Protein AF-A0A644XVD5-F1 (afdb_monomer_lite)

Foldseek 3Di:
DDPPDQDAAADADDDDDDDPPDPCVVVVVVVRCLVAAPPVNLLVVLVVLLPDDPPLDDDPDDDPDPPPDDHPYPDPVSLVSNVPRPPDDPVNVVVNVSVVNYDHPPVVVPQQPVCQLCDPVNVVLVVCCVVVVDPCVVSVVVSCVRRVVSSVVRVVVVVVVVD

Organism: NCBI:txid1076179

Radius of gyration: 20.72 Å; chains: 1; bounding box: 40×47×54 Å

pLDDT: mean 85.81, std 14.16, range [41.94, 97.94]

Structure (mmCIF, N/CA/C/O backbone):
data_AF-A0A644XVD5-F1
#
_entry.id   AF-A0A644XVD5-F1
#
loop_
_atom_site.group_PDB
_atom_site.id
_atom_site.type_symbol
_atom_site.label_atom_id
_atom_site.label_alt_id
_atom_site.label_comp_id
_atom_site.label_asym_id
_atom_site.label_entity_id
_atom_site.label_seq_id
_atom_site.pdbx_PDB_ins_code
_atom_site.Cartn_x
_atom_site.Cartn_y
_atom_site.Cartn_z
_atom_site.occupancy
_atom_site.B_iso_or_equiv
_atom_site.auth_seq_id
_atom_site.auth_comp_id
_atom_site.auth_asym_id
_atom_site.auth_atom_id
_atom_site.pdbx_PDB_model_num
ATOM 1 N N . MET A 1 1 ? 7.526 20.846 -11.752 1.00 55.34 1 MET A N 1
ATOM 2 C CA . MET A 1 1 ? 6.122 20.632 -11.358 1.00 55.34 1 MET A CA 1
ATOM 3 C C . MET A 1 1 ? 5.644 21.932 -10.766 1.00 55.34 1 MET A C 1
ATOM 5 O O . MET A 1 1 ? 6.367 22.488 -9.947 1.00 55.34 1 MET A O 1
ATOM 9 N N . ASP A 1 2 ? 4.532 22.462 -11.254 1.00 64.00 2 ASP A N 1
ATOM 10 C CA . ASP A 1 2 ? 3.880 23.590 -10.591 1.00 64.00 2 ASP A CA 1
ATOM 11 C C . ASP A 1 2 ? 3.031 23.082 -9.414 1.00 64.00 2 ASP A C 1
ATOM 13 O O . ASP A 1 2 ? 2.872 21.875 -9.219 1.00 64.00 2 ASP A O 1
ATOM 17 N N . GLU A 1 3 ? 2.496 24.008 -8.623 1.00 64.31 3 GLU A N 1
ATOM 18 C CA . GLU A 1 3 ? 1.626 23.726 -7.473 1.00 64.31 3 GLU A CA 1
ATOM 19 C C . GLU A 1 3 ? 0.326 22.980 -7.831 1.00 64.31 3 GLU A C 1
ATOM 21 O O . GLU A 1 3 ? -0.321 22.423 -6.947 1.00 64.31 3 GLU A O 1
ATOM 26 N N . ASN A 1 4 ? -0.040 22.934 -9.117 1.00 68.88 4 ASN A N 1
ATOM 27 C CA . ASN A 1 4 ? -1.279 22.331 -9.606 1.00 68.88 4 ASN A CA 1
ATOM 28 C C . ASN A 1 4 ? -1.081 20.919 -10.166 1.00 68.88 4 ASN A C 1
ATOM 30 O O . ASN A 1 4 ? -2.060 20.226 -10.444 1.00 68.88 4 ASN A O 1
ATOM 34 N N . THR A 1 5 ? 0.165 20.475 -10.339 1.00 73.81 5 THR A N 1
ATOM 35 C CA . THR A 1 5 ? 0.469 19.129 -10.822 1.00 73.81 5 THR A CA 1
ATOM 36 C C . THR A 1 5 ? 0.187 18.116 -9.703 1.00 73.81 5 THR A C 1
ATOM 38 O O . THR A 1 5 ? 0.869 18.160 -8.675 1.00 73.81 5 THR A O 1
ATOM 41 N N . PRO A 1 6 ? -0.770 17.176 -9.864 1.00 69.25 6 PRO A N 1
ATOM 42 C CA . PRO A 1 6 ? -1.047 16.179 -8.837 1.00 69.25 6 PRO A CA 1
ATOM 43 C C . PRO A 1 6 ? 0.195 15.342 -8.536 1.00 69.25 6 PRO A C 1
ATOM 45 O O . PRO A 1 6 ? 0.863 14.838 -9.442 1.00 69.25 6 PRO A O 1
ATOM 48 N N . VAL A 1 7 ? 0.496 15.176 -7.250 1.00 70.88 7 VAL A N 1
ATOM 49 C CA . VAL A 1 7 ? 1.565 14.283 -6.805 1.00 70.88 7 VAL A CA 1
ATOM 50 C C . VAL A 1 7 ? 1.013 12.863 -6.741 1.00 70.88 7 VAL A C 1
ATOM 52 O O . VAL A 1 7 ? 0.113 12.578 -5.953 1.00 70.88 7 VAL A O 1
ATOM 55 N N . TYR A 1 8 ? 1.586 11.974 -7.549 1.00 77.56 8 TYR A N 1
ATOM 56 C CA . TYR A 1 8 ? 1.303 10.541 -7.523 1.00 77.56 8 TYR A CA 1
ATOM 57 C C . TYR A 1 8 ? 2.334 9.862 -6.629 1.00 77.56 8 TYR A C 1
ATOM 59 O O . TYR A 1 8 ? 3.483 9.664 -7.027 1.00 77.56 8 TYR A O 1
ATOM 67 N N . THR A 1 9 ? 1.950 9.530 -5.400 1.00 81.12 9 THR A N 1
ATOM 68 C CA . THR A 1 9 ? 2.850 8.842 -4.472 1.00 81.12 9 THR A CA 1
ATOM 69 C C . THR A 1 9 ? 2.573 7.339 -4.510 1.00 81.12 9 THR A C 1
ATOM 71 O O . THR A 1 9 ? 1.424 6.930 -4.351 1.00 81.12 9 THR A O 1
ATOM 74 N N . PRO A 1 10 ? 3.585 6.475 -4.694 1.00 85.62 10 PRO A N 1
ATOM 75 C CA . PRO A 1 10 ? 3.418 5.054 -4.431 1.00 85.62 10 PRO A CA 1
ATOM 76 C C . PRO A 1 10 ? 3.111 4.846 -2.945 1.00 85.62 10 PRO A C 1
ATOM 78 O O . PRO A 1 10 ? 3.888 5.262 -2.086 1.00 85.62 10 PRO A O 1
ATOM 81 N N . ILE A 1 11 ? 1.983 4.211 -2.634 1.00 86.25 11 ILE A N 1
ATOM 82 C CA . ILE A 1 11 ? 1.587 3.905 -1.258 1.00 86.25 11 ILE A CA 1
ATOM 83 C C . ILE A 1 11 ? 1.721 2.416 -0.971 1.00 86.25 11 ILE A C 1
ATOM 85 O O . ILE A 1 11 ? 1.397 1.565 -1.804 1.00 86.25 11 ILE A O 1
ATOM 89 N N . HIS A 1 12 ? 2.183 2.120 0.239 1.00 86.88 12 HIS A N 1
ATOM 90 C CA . HIS A 1 12 ? 2.104 0.795 0.829 1.00 86.88 12 HIS A CA 1
ATOM 91 C C . HIS A 1 12 ? 0.863 0.757 1.711 1.00 86.88 12 HIS A C 1
ATOM 93 O O . HIS A 1 12 ? 0.658 1.654 2.527 1.00 86.88 12 HIS A O 1
ATOM 99 N N . VAL A 1 13 ? 0.034 -0.269 1.538 1.00 84.12 13 VAL A N 1
ATOM 100 C CA . VAL A 1 13 ? -1.185 -0.440 2.330 1.00 84.12 13 VAL A CA 1
ATOM 101 C C . VAL A 1 13 ? -1.055 -1.718 3.131 1.00 84.12 13 VAL A C 1
ATOM 103 O O . VAL A 1 13 ? -0.834 -2.802 2.583 1.00 84.12 13 VAL A O 1
ATOM 106 N N . ASP A 1 14 ? -1.173 -1.588 4.443 1.00 83.25 14 ASP A N 1
ATOM 107 C CA . ASP A 1 14 ? -1.251 -2.744 5.316 1.00 83.25 14 ASP A CA 1
ATOM 108 C C . ASP A 1 14 ? -2.639 -3.356 5.208 1.00 83.25 14 ASP A C 1
ATOM 110 O O . ASP A 1 14 ? -3.666 -2.681 5.297 1.00 83.25 14 ASP A O 1
ATOM 114 N N . CYS A 1 15 ? -2.655 -4.657 4.951 1.00 83.31 15 CYS A N 1
ATOM 115 C CA . CYS A 1 15 ? -3.876 -5.410 4.768 1.00 83.31 15 CYS A CA 1
ATOM 116 C C . CYS A 1 15 ? -4.096 -6.295 5.986 1.00 83.31 15 CYS A C 1
ATOM 118 O O . CYS A 1 15 ? -3.163 -6.902 6.513 1.00 83.31 15 CYS A O 1
ATOM 120 N N . ALA A 1 16 ? -5.348 -6.378 6.409 1.00 87.25 16 ALA A N 1
ATOM 121 C CA . ALA A 1 16 ? -5.773 -7.286 7.449 1.00 87.25 16 ALA A CA 1
ATOM 122 C C . ALA A 1 16 ? -6.737 -8.295 6.816 1.00 87.25 16 ALA A C 1
ATOM 124 O O . ALA A 1 16 ? -7.649 -7.912 6.080 1.00 87.25 16 ALA A O 1
ATOM 125 N N . TYR A 1 17 ? -6.500 -9.579 7.069 1.00 89.31 17 TYR A N 1
ATOM 126 C CA . TYR A 1 17 ? -7.212 -10.678 6.424 1.00 89.31 17 TYR A CA 1
ATOM 127 C C . TYR A 1 17 ? -7.879 -11.565 7.465 1.00 89.31 17 TYR A C 1
ATOM 129 O O . TYR A 1 17 ? -7.360 -11.753 8.564 1.00 89.31 17 TYR A O 1
ATOM 137 N N . LEU A 1 18 ? -9.006 -12.151 7.074 1.00 93.00 18 LEU A N 1
ATOM 138 C CA . LEU A 1 18 ? -9.646 -13.236 7.798 1.00 93.00 18 LEU A CA 1
ATOM 139 C C . LEU A 1 18 ? -9.331 -14.551 7.081 1.00 93.00 18 LEU A C 1
ATOM 141 O O . LEU A 1 18 ? -9.493 -14.642 5.864 1.00 93.00 18 LEU A O 1
ATOM 145 N N . THR A 1 19 ? -8.869 -15.564 7.812 1.00 92.00 19 THR A N 1
ATOM 146 C CA . THR A 1 19 ? -8.637 -16.889 7.225 1.00 92.00 19 THR A CA 1
ATOM 147 C C . THR A 1 19 ? -9.962 -17.615 7.009 1.00 92.00 19 THR A C 1
ATOM 149 O O . THR A 1 19 ? -10.904 -17.467 7.788 1.00 92.00 19 THR A O 1
ATOM 152 N N . SER A 1 20 ? -10.029 -18.458 5.976 1.00 90.31 20 SER A N 1
ATOM 153 C CA . SER A 1 20 ? -11.216 -19.274 5.676 1.00 90.31 20 SER A CA 1
ATOM 154 C C . SER A 1 20 ? -11.547 -20.299 6.767 1.00 90.31 20 SER A C 1
ATOM 156 O O . SER A 1 20 ? -12.653 -20.823 6.804 1.00 90.31 20 SER A O 1
ATOM 158 N N . THR A 1 21 ? -10.602 -20.576 7.666 1.00 95.06 21 THR A N 1
ATOM 159 C CA . THR A 1 21 ? -10.747 -21.507 8.790 1.00 95.06 21 THR A CA 1
ATOM 160 C C . THR A 1 21 ? -11.129 -20.812 10.099 1.00 95.06 21 THR A C 1
ATOM 162 O O . THR A 1 21 ? -11.007 -21.419 11.164 1.00 95.06 21 THR A O 1
ATOM 165 N N . CYS A 1 22 ? -11.509 -19.531 10.066 1.00 96.12 22 CYS A N 1
ATOM 166 C CA . CYS A 1 22 ? -11.931 -18.817 11.266 1.00 96.12 22 CYS A CA 1
ATOM 167 C C . CYS A 1 22 ? -13.186 -19.468 11.867 1.00 96.12 22 CYS A C 1
ATOM 169 O O . CYS A 1 22 ? -14.173 -19.673 11.166 1.00 96.12 22 CYS A O 1
ATOM 171 N N . ALA A 1 23 ? -13.144 -19.769 13.168 1.00 96.62 23 ALA A N 1
ATOM 172 C CA . ALA A 1 23 ? -14.266 -20.389 13.871 1.00 96.62 23 ALA A CA 1
ATOM 173 C C . ALA A 1 23 ? -15.479 -19.450 14.007 1.00 96.62 23 ALA A C 1
ATOM 175 O O . ALA A 1 23 ? -16.613 -19.918 13.981 1.00 96.62 23 ALA A O 1
ATOM 176 N N . GLU A 1 24 ? -15.239 -18.140 14.128 1.00 97.44 24 GLU A N 1
ATOM 177 C CA . GLU A 1 24 ? -16.272 -17.113 14.326 1.00 97.44 24 GLU A CA 1
ATOM 178 C C . GLU A 1 24 ? -16.092 -15.958 13.322 1.00 97.44 24 GLU A C 1
ATOM 180 O O . GLU A 1 24 ? -15.651 -14.861 13.692 1.00 97.44 24 GLU A O 1
ATOM 185 N N . PRO A 1 25 ? -16.376 -16.190 12.028 1.00 96.25 25 PRO A N 1
ATOM 186 C CA . PRO A 1 25 ? -16.020 -15.248 10.976 1.00 96.25 25 PRO A CA 1
ATOM 187 C C . PRO A 1 25 ? -16.761 -13.911 11.087 1.00 96.25 25 PRO A C 1
ATOM 189 O O . PRO A 1 25 ? -16.163 -12.870 10.820 1.00 96.25 25 PRO A O 1
ATOM 192 N N . GLU A 1 26 ? -18.015 -13.891 11.542 1.00 96.75 26 GLU A N 1
ATOM 193 C CA . GLU A 1 26 ? -18.783 -12.652 11.711 1.00 96.75 26 GLU A CA 1
ATOM 194 C C . GLU A 1 26 ? -18.214 -11.772 12.830 1.00 96.75 26 GLU A C 1
ATOM 196 O O . GLU A 1 26 ? -18.081 -10.557 12.660 1.00 96.75 26 GLU A O 1
ATOM 201 N N . VAL A 1 27 ? -17.846 -12.375 13.965 1.00 96.81 27 VAL A N 1
ATOM 202 C CA . VAL A 1 27 ? -17.256 -11.662 15.110 1.00 96.81 27 VAL A CA 1
ATOM 203 C C . VAL A 1 27 ? -15.874 -11.138 14.736 1.00 96.81 27 VAL A C 1
ATOM 205 O O . VAL A 1 27 ? -15.574 -9.956 14.927 1.00 96.81 27 VAL A O 1
ATOM 208 N N . ALA A 1 28 ? -15.051 -11.991 14.126 1.00 96.56 28 ALA A N 1
ATOM 209 C CA . ALA A 1 28 ? -13.734 -11.607 13.646 1.00 96.56 28 ALA A CA 1
ATOM 210 C C . ALA A 1 28 ? -13.815 -10.503 12.580 1.00 96.56 28 ALA A C 1
ATOM 212 O O . ALA A 1 28 ? -12.992 -9.588 12.581 1.00 96.56 28 ALA A O 1
ATOM 213 N N . PHE A 1 29 ? -14.834 -10.523 11.717 1.00 96.00 29 PHE A N 1
ATOM 214 C CA . PHE A 1 29 ? -15.075 -9.457 10.751 1.00 96.00 29 PHE A CA 1
ATOM 215 C C . PHE A 1 29 ? -15.420 -8.120 11.419 1.00 96.00 29 PHE A C 1
ATOM 217 O O . PHE A 1 29 ? -14.913 -7.088 10.979 1.00 96.00 29 PHE A O 1
ATOM 224 N N . GLN A 1 30 ? -16.223 -8.100 12.491 1.00 96.19 30 GLN A N 1
ATOM 225 C CA . GLN A 1 30 ? -16.487 -6.851 13.222 1.00 96.19 30 GLN A CA 1
ATOM 226 C C . GLN A 1 30 ? -15.207 -6.268 13.828 1.00 96.19 30 GLN A C 1
ATOM 228 O O . GLN A 1 30 ? -14.966 -5.065 13.705 1.00 96.19 30 GLN A O 1
ATOM 233 N N . LEU A 1 31 ? -14.346 -7.114 14.403 1.00 94.19 31 LEU A N 1
ATOM 234 C CA . LEU A 1 31 ? -13.035 -6.682 14.891 1.00 94.19 31 LEU A CA 1
ATOM 235 C C . LEU A 1 31 ? -12.158 -6.153 13.747 1.00 94.19 31 LEU A C 1
ATOM 237 O O . LEU A 1 31 ? -11.566 -5.082 13.866 1.00 94.19 31 LEU A O 1
ATOM 241 N N . LEU A 1 32 ? -12.105 -6.864 12.618 1.00 93.69 32 LEU A N 1
ATOM 242 C CA . LEU A 1 32 ? -11.335 -6.461 11.443 1.00 93.69 32 LEU A CA 1
ATOM 243 C C . LEU A 1 32 ? -11.795 -5.104 10.905 1.00 93.69 32 LEU A C 1
ATOM 245 O O . LEU A 1 32 ? -10.972 -4.235 10.619 1.00 93.69 32 LEU A O 1
ATOM 249 N N . LYS A 1 33 ? -13.112 -4.898 10.809 1.00 93.06 33 LYS A N 1
ATOM 250 C CA . LYS A 1 33 ? -13.726 -3.625 10.426 1.00 93.06 33 LYS A CA 1
ATOM 251 C C . LYS A 1 33 ? -13.315 -2.518 11.392 1.00 93.06 33 LYS A C 1
ATOM 253 O O . LYS A 1 33 ? -12.866 -1.470 10.935 1.00 93.06 33 LYS A O 1
ATOM 258 N N . TRP A 1 34 ? -13.423 -2.746 12.701 1.00 93.19 34 TRP A N 1
ATOM 259 C CA . TRP A 1 34 ? -13.003 -1.781 13.722 1.00 93.19 34 TRP A CA 1
ATOM 260 C C . TRP A 1 34 ? -11.507 -1.430 13.591 1.00 93.19 34 TRP A C 1
ATOM 262 O O . TRP A 1 34 ? -11.135 -0.260 13.627 1.00 93.19 34 TRP A O 1
ATOM 272 N N . LEU A 1 35 ? -10.650 -2.419 13.321 1.00 88.94 35 LEU A N 1
ATOM 273 C CA . LEU A 1 35 ? -9.206 -2.241 13.129 1.00 88.94 35 LEU A CA 1
ATOM 274 C C . LEU A 1 35 ? -8.804 -1.599 11.791 1.00 88.94 35 LEU A C 1
ATOM 276 O O . LEU A 1 35 ? -7.630 -1.274 11.620 1.00 88.94 35 LEU A O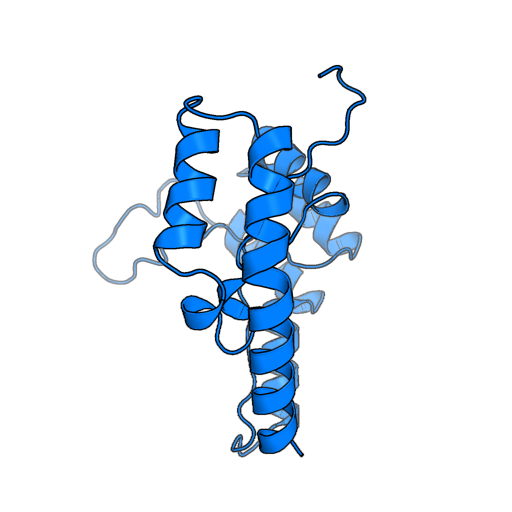 1
ATOM 280 N N . THR A 1 36 ? -9.708 -1.437 10.827 1.00 89.38 36 THR A N 1
ATOM 281 C CA . THR A 1 36 ? -9.339 -0.991 9.472 1.00 89.38 36 THR A CA 1
ATOM 282 C C . THR A 1 36 ? -10.089 0.267 9.056 1.00 89.38 36 THR A C 1
ATOM 284 O O . THR A 1 36 ? -9.570 1.369 9.217 1.00 89.38 36 THR A O 1
ATOM 287 N N . TYR A 1 37 ? -11.302 0.131 8.527 1.00 89.50 37 TYR A N 1
ATOM 288 C CA . TYR A 1 37 ? -12.052 1.227 7.902 1.00 89.50 37 TYR A CA 1
ATOM 289 C C . TYR A 1 37 ? -13.274 1.683 8.714 1.00 89.50 37 TYR A C 1
ATOM 291 O O . TYR A 1 37 ? -13.934 2.657 8.349 1.00 89.50 37 TYR A O 1
ATOM 299 N N . GLY A 1 38 ? -13.608 0.985 9.803 1.00 94.06 38 GLY A N 1
ATOM 300 C CA . GLY A 1 38 ? -14.731 1.319 10.673 1.00 94.06 38 GLY A CA 1
ATOM 301 C C . GLY A 1 38 ? -14.531 2.667 11.361 1.00 94.06 38 GLY A C 1
ATOM 302 O O . GLY A 1 38 ? -13.464 2.925 11.917 1.00 94.06 38 GLY A O 1
ATOM 303 N N . VAL A 1 39 ? -15.564 3.514 11.335 1.00 95.81 39 VAL A N 1
ATOM 304 C CA . VAL A 1 39 ? -15.522 4.881 11.885 1.00 95.81 39 VAL A CA 1
ATOM 305 C C . VAL A 1 39 ? -15.125 4.870 13.358 1.00 95.81 39 VAL A C 1
ATOM 307 O O . VAL A 1 39 ? -14.116 5.466 13.716 1.00 95.81 39 VAL A O 1
ATOM 310 N N . GLU A 1 40 ? -15.851 4.118 14.188 1.00 95.62 40 GLU A N 1
ATOM 311 C CA . GLU A 1 40 ? -15.611 4.038 15.633 1.00 95.62 40 GLU A CA 1
ATOM 312 C C . GLU A 1 40 ? -14.155 3.683 15.970 1.00 95.62 40 GLU A C 1
ATOM 314 O O . GLU A 1 40 ? -13.504 4.383 16.744 1.00 95.62 40 GLU A O 1
ATOM 319 N N . GLY A 1 41 ? -13.620 2.624 15.357 1.00 92.94 41 GLY A N 1
ATOM 320 C CA . GLY A 1 41 ? -12.260 2.181 15.643 1.00 92.94 41 GLY A CA 1
ATOM 321 C C . GLY A 1 41 ? -11.192 3.139 15.131 1.00 92.94 41 GLY A C 1
ATOM 322 O O . GLY A 1 41 ? -10.177 3.332 15.798 1.00 92.94 41 GLY A O 1
ATOM 323 N N . ASN A 1 42 ? -11.427 3.818 14.005 1.00 93.25 42 ASN A N 1
ATOM 324 C CA . ASN A 1 42 ? -10.542 4.893 13.560 1.00 93.25 42 ASN A CA 1
ATOM 325 C C . ASN A 1 42 ? -10.533 6.058 14.560 1.00 93.25 42 ASN A C 1
ATOM 327 O O . ASN A 1 42 ? -9.454 6.498 14.951 1.00 93.25 42 ASN A O 1
ATOM 331 N N . LEU A 1 43 ? -11.701 6.521 15.020 1.00 94.06 43 LEU A N 1
ATOM 332 C CA . LEU A 1 43 ? -11.796 7.621 15.987 1.00 94.06 43 LEU A CA 1
ATOM 333 C C . LEU A 1 43 ? -11.087 7.276 17.304 1.00 94.06 43 LEU A C 1
ATOM 335 O O . LEU A 1 43 ? -10.243 8.046 17.756 1.00 94.06 43 LEU A O 1
ATOM 339 N N . GLN A 1 44 ? -11.342 6.089 17.863 1.00 91.81 44 GLN A N 1
ATOM 340 C CA . GLN A 1 44 ? -10.701 5.645 19.107 1.00 91.81 44 GLN A CA 1
ATOM 341 C C . GLN A 1 44 ? -9.180 5.498 18.956 1.00 91.81 44 GLN A C 1
ATOM 343 O O . GLN A 1 44 ? -8.417 5.868 19.848 1.00 91.81 44 GLN A O 1
ATOM 348 N N . ARG A 1 45 ? -8.695 5.002 17.812 1.00 88.50 45 ARG A N 1
ATOM 349 C CA . ARG A 1 45 ? -7.250 4.910 17.548 1.00 88.50 45 ARG A CA 1
ATOM 350 C C . ARG A 1 45 ? -6.599 6.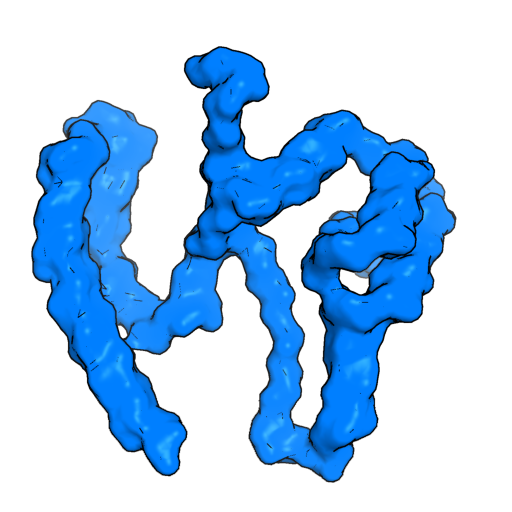276 17.366 1.00 88.50 45 ARG A C 1
ATOM 352 O O . ARG A 1 45 ? -5.452 6.443 17.778 1.00 88.50 45 ARG A O 1
ATOM 359 N N . LEU A 1 46 ? -7.313 7.245 16.795 1.00 88.50 46 LEU A N 1
ATOM 360 C CA . LEU A 1 46 ? -6.861 8.634 16.724 1.00 88.50 46 LEU A CA 1
ATOM 361 C C . LEU A 1 46 ? -6.800 9.280 18.110 1.00 88.50 46 LEU A C 1
ATOM 363 O O . LEU A 1 46 ? -5.836 9.992 18.375 1.00 88.50 46 LEU A O 1
ATOM 367 N N . ASP A 1 47 ? -7.749 8.989 19.005 1.00 87.88 47 ASP A N 1
ATOM 368 C CA . ASP A 1 47 ? -7.680 9.419 20.410 1.00 87.88 47 ASP A CA 1
ATOM 369 C C . ASP A 1 47 ? -6.457 8.835 21.116 1.00 87.88 47 ASP A C 1
ATOM 371 O O . ASP A 1 47 ? -5.682 9.566 21.733 1.00 87.88 47 ASP A O 1
ATOM 375 N N . ILE A 1 48 ? -6.224 7.528 20.956 1.00 82.94 48 ILE A N 1
ATOM 376 C CA . ILE A 1 48 ? -5.025 6.860 21.479 1.00 82.94 48 ILE A CA 1
ATOM 377 C C . ILE A 1 48 ? -3.757 7.502 20.913 1.00 82.94 48 ILE A C 1
ATOM 379 O O . ILE A 1 48 ? -2.768 7.609 21.629 1.00 82.94 48 ILE A O 1
ATOM 383 N N . PHE A 1 49 ? -3.751 7.902 19.640 1.00 80.25 49 PHE A N 1
ATOM 384 C CA . PHE A 1 49 ? -2.604 8.551 19.011 1.00 80.25 49 PHE A CA 1
ATOM 385 C C . PHE A 1 49 ? -2.395 9.986 19.526 1.00 80.25 49 PHE A C 1
ATOM 387 O O . PHE A 1 49 ? -1.270 10.342 19.863 1.00 80.25 49 PHE A O 1
ATOM 394 N N . ALA A 1 50 ? -3.458 10.787 19.650 1.00 8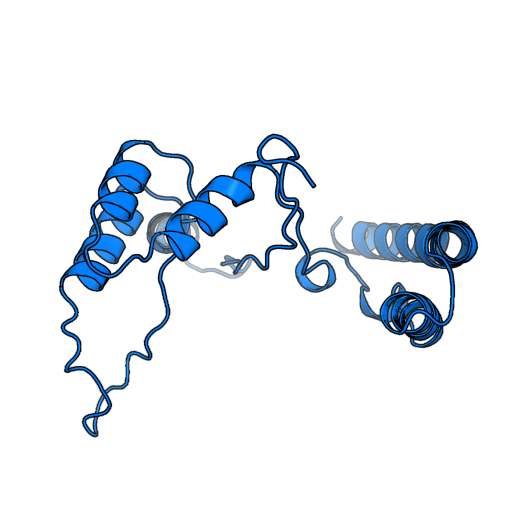1.75 50 ALA A N 1
ATOM 395 C CA . ALA A 1 50 ? -3.416 12.159 20.163 1.00 81.75 50 ALA A CA 1
ATOM 396 C C . ALA A 1 50 ? -2.983 12.231 21.636 1.00 81.75 50 ALA A C 1
ATOM 398 O O . ALA A 1 50 ? -2.210 13.110 22.012 1.00 81.75 50 ALA A O 1
ATOM 399 N N . ALA A 1 51 ? -3.440 11.283 22.459 1.00 79.00 51 ALA A N 1
ATOM 400 C CA . ALA A 1 51 ? -3.131 11.220 23.886 1.00 79.00 51 ALA A CA 1
ATOM 401 C C . ALA A 1 51 ? -1.668 10.839 24.196 1.00 79.00 51 ALA A C 1
ATOM 403 O O . ALA A 1 51 ? -1.252 10.896 25.356 1.00 79.00 51 ALA A O 1
ATOM 404 N N . ARG A 1 52 ? -0.868 10.440 23.196 1.00 69.69 52 ARG A N 1
ATOM 405 C CA . ARG A 1 52 ? 0.555 10.121 23.395 1.00 69.69 52 ARG A CA 1
ATOM 406 C C . ARG A 1 52 ? 1.359 11.409 23.556 1.00 69.69 52 ARG A C 1
ATOM 408 O O . ARG A 1 52 ? 1.366 12.252 22.669 1.00 69.69 52 ARG A O 1
ATOM 415 N N . GLY A 1 53 ? 2.063 11.552 24.676 1.00 58.00 53 GLY A N 1
ATOM 416 C CA . GLY A 1 53 ? 3.056 12.613 24.862 1.00 58.00 53 GLY A CA 1
ATOM 417 C C . GLY A 1 53 ? 4.407 12.255 24.233 1.00 58.00 53 GLY A C 1
ATOM 418 O O . GLY A 1 53 ? 4.737 11.077 24.080 1.00 58.00 53 GLY A O 1
ATOM 419 N N . ASP A 1 54 ? 5.231 13.267 23.947 1.00 55.59 54 ASP A N 1
ATOM 420 C CA . ASP A 1 54 ? 6.594 13.106 23.405 1.00 55.59 54 ASP A CA 1
ATOM 421 C C . ASP A 1 54 ? 7.501 12.205 24.264 1.00 55.59 54 ASP A C 1
ATOM 423 O O . ASP A 1 54 ? 8.461 11.615 23.765 1.00 55.59 54 ASP A O 1
ATOM 427 N N . ALA A 1 55 ? 7.168 12.064 25.551 1.00 50.59 55 ALA A N 1
ATOM 428 C CA . ALA A 1 55 ? 7.940 11.356 26.566 1.00 50.59 55 ALA A CA 1
ATOM 429 C C . ALA A 1 55 ? 7.777 9.821 26.575 1.00 50.59 55 ALA A C 1
ATOM 431 O O . ALA A 1 55 ? 8.460 9.157 27.348 1.00 50.59 55 ALA A O 1
ATOM 432 N N . GLN A 1 56 ? 6.940 9.213 25.721 1.00 48.91 56 GLN A N 1
ATOM 433 C CA . GLN A 1 56 ? 6.874 7.742 25.580 1.00 48.91 56 GLN A CA 1
ATOM 434 C C . GLN A 1 56 ? 8.009 7.179 24.699 1.00 48.91 56 GLN A C 1
ATOM 436 O O . GLN A 1 56 ? 7.818 6.277 23.881 1.00 48.91 56 GLN A O 1
ATOM 441 N N . ALA A 1 57 ? 9.220 7.708 24.875 1.00 45.50 57 ALA A N 1
ATOM 442 C CA . ALA A 1 57 ? 10.442 7.067 24.421 1.00 45.50 57 ALA A CA 1
ATOM 443 C C . ALA A 1 57 ? 10.886 6.050 25.487 1.00 45.50 57 ALA A C 1
ATOM 445 O O . ALA A 1 57 ? 11.268 6.429 26.585 1.00 45.50 57 ALA A O 1
ATOM 446 N N . ALA A 1 58 ? 10.808 4.764 25.134 1.00 41.94 58 ALA A N 1
ATOM 447 C CA . ALA A 1 58 ? 11.521 3.636 25.744 1.00 41.94 58 ALA A CA 1
ATOM 448 C C . ALA A 1 58 ? 11.677 3.649 27.286 1.00 41.94 58 ALA A C 1
ATOM 450 O O . ALA A 1 58 ? 12.767 3.877 27.799 1.00 41.94 58 ALA A O 1
ATOM 451 N N . GLY A 1 59 ? 10.604 3.301 28.002 1.00 44.75 59 GLY A N 1
ATOM 452 C CA . GLY A 1 59 ? 10.700 2.596 29.288 1.00 44.75 59 GLY A CA 1
ATOM 453 C C . GLY A 1 59 ? 10.641 1.076 29.074 1.00 44.75 59 GLY A C 1
ATOM 454 O O . GLY A 1 59 ? 10.150 0.627 28.033 1.00 44.75 59 GLY A O 1
ATOM 455 N N . ASP A 1 60 ? 11.161 0.306 30.032 1.00 51.78 60 ASP A N 1
ATOM 456 C CA . ASP A 1 60 ? 11.637 -1.072 29.823 1.00 51.78 60 ASP A CA 1
ATOM 457 C C . ASP A 1 60 ? 10.578 -2.118 29.427 1.00 51.78 60 ASP A C 1
ATOM 459 O O . ASP A 1 60 ? 10.928 -3.058 28.716 1.00 51.78 60 ASP A O 1
ATOM 463 N N . ASP A 1 61 ? 9.288 -1.935 29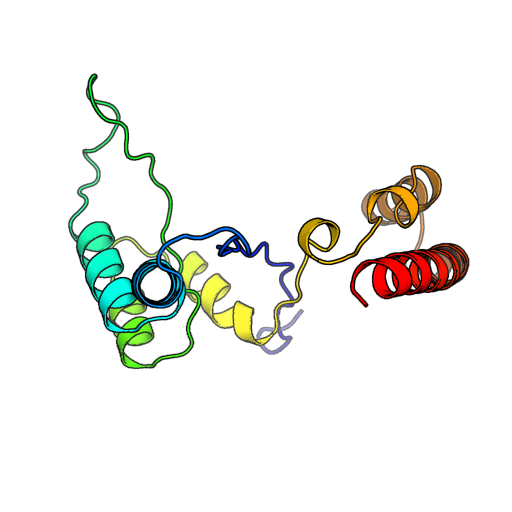.738 1.00 53.12 61 ASP A N 1
ATOM 464 C CA . ASP A 1 61 ? 8.368 -3.088 29.702 1.00 53.12 61 ASP A CA 1
ATOM 465 C C . ASP A 1 61 ? 7.231 -3.056 28.673 1.00 53.12 61 ASP A C 1
ATOM 467 O O . ASP A 1 61 ? 6.545 -4.064 28.507 1.00 53.12 61 ASP A O 1
ATOM 471 N N . THR A 1 62 ? 7.015 -1.987 27.897 1.00 46.06 62 THR A N 1
ATOM 472 C CA . THR A 1 62 ? 6.152 -2.090 26.698 1.00 46.06 62 THR A CA 1
ATOM 473 C C . THR A 1 62 ? 6.412 -0.964 25.703 1.00 46.06 62 THR A C 1
ATOM 475 O O . THR A 1 62 ? 5.939 0.163 25.845 1.00 46.06 62 THR A O 1
ATOM 478 N N . LYS A 1 63 ? 7.144 -1.277 24.632 1.00 46.50 63 LYS A N 1
ATOM 479 C CA . LYS A 1 63 ? 7.365 -0.360 23.512 1.00 46.50 63 LYS A CA 1
ATOM 480 C C . LYS A 1 63 ? 6.217 -0.500 22.518 1.00 46.50 63 LYS A C 1
ATOM 482 O O . LYS A 1 63 ? 6.333 -1.228 21.535 1.00 46.50 63 LYS A O 1
ATOM 487 N N . LEU A 1 64 ? 5.126 0.236 22.719 1.00 47.06 64 LEU A N 1
ATOM 488 C CA . LEU A 1 64 ? 4.318 0.630 21.567 1.00 47.06 64 LEU A CA 1
ATOM 489 C C . LEU A 1 64 ? 5.182 1.617 20.781 1.00 47.06 64 LEU A C 1
ATOM 491 O O . LEU A 1 64 ? 5.181 2.813 21.062 1.00 47.06 64 LEU A O 1
ATOM 495 N N . LEU A 1 65 ? 5.987 1.091 19.850 1.00 48.34 65 LEU A N 1
ATOM 496 C CA . LEU A 1 65 ? 6.739 1.887 18.881 1.00 48.34 65 LEU A CA 1
ATOM 497 C C . LEU A 1 65 ? 5.820 2.999 18.359 1.00 48.34 65 LEU A C 1
ATOM 499 O O . LEU A 1 65 ? 4.611 2.774 18.238 1.00 48.34 65 LEU A O 1
ATOM 503 N N . LYS A 1 66 ? 6.374 4.178 18.041 1.00 50.31 66 LYS A N 1
ATOM 504 C CA . LYS A 1 66 ? 5.698 5.219 17.246 1.00 50.31 66 LYS A CA 1
ATOM 505 C C . LYS A 1 66 ? 5.284 4.627 15.889 1.00 50.31 66 LYS A C 1
ATOM 507 O O . LYS A 1 66 ? 5.911 4.860 14.866 1.00 50.31 66 LYS A O 1
ATOM 512 N N . THR A 1 67 ? 4.254 3.797 15.890 1.00 55.25 67 THR A N 1
ATOM 513 C CA . THR A 1 67 ? 3.573 3.294 14.713 1.00 55.25 67 THR A CA 1
ATOM 514 C C . THR A 1 67 ? 2.529 4.349 14.438 1.00 55.25 67 THR A C 1
ATOM 516 O O . THR A 1 67 ? 1.464 4.386 15.050 1.00 55.25 67 THR A O 1
ATOM 519 N N . TRP A 1 68 ? 2.941 5.312 13.618 1.00 67.12 68 TRP A N 1
ATOM 520 C CA . TRP A 1 68 ? 2.080 6.329 13.043 1.00 67.12 68 TRP A CA 1
ATOM 521 C C . TRP A 1 68 ? 0.787 5.676 12.559 1.00 67.12 68 TRP A C 1
ATOM 523 O O . TRP A 1 68 ? 0.831 4.676 11.842 1.00 67.12 68 TRP A O 1
ATOM 533 N N . PHE A 1 69 ? -0.357 6.212 12.979 1.00 78.88 69 PHE A N 1
ATOM 534 C CA . PHE A 1 69 ? -1.647 5.722 12.521 1.00 78.88 69 PHE A CA 1
ATOM 535 C C . PHE A 1 69 ? -2.176 6.640 11.424 1.00 78.88 69 PHE A C 1
ATOM 537 O O . PHE A 1 69 ? -2.521 7.788 11.689 1.00 78.88 69 PHE A O 1
ATOM 544 N N . ILE A 1 70 ? -2.228 6.122 10.197 1.00 84.81 70 ILE A N 1
ATOM 545 C CA . ILE A 1 70 ? -2.840 6.797 9.054 1.00 84.81 70 ILE A CA 1
ATOM 546 C C . ILE A 1 70 ? -4.171 6.090 8.755 1.00 84.81 70 ILE A C 1
ATOM 548 O O . ILE A 1 70 ? -4.157 4.900 8.420 1.00 84.81 70 ILE A O 1
ATOM 552 N N . PRO A 1 71 ? -5.321 6.773 8.889 1.00 87.50 71 PRO A N 1
ATOM 553 C CA . PRO A 1 71 ? -6.620 6.149 8.682 1.00 87.50 71 PRO A CA 1
ATOM 554 C C . PRO A 1 71 ? -6.825 5.775 7.209 1.00 87.50 71 PRO A C 1
ATOM 556 O O . PRO A 1 71 ? -6.704 6.606 6.310 1.00 87.50 71 PRO A O 1
ATOM 559 N N . CYS A 1 72 ? -7.194 4.521 6.953 1.00 82.25 72 CYS A N 1
ATOM 560 C CA . CYS A 1 72 ? -7.487 4.010 5.609 1.00 82.25 72 CYS A CA 1
ATOM 561 C C . CYS A 1 72 ? -8.981 4.168 5.267 1.00 82.25 72 CYS A C 1
ATOM 563 O O . CYS A 1 72 ? -9.664 3.199 4.942 1.00 82.25 72 CYS A O 1
ATOM 565 N N . THR A 1 73 ? -9.519 5.382 5.406 1.00 84.38 73 THR A N 1
ATOM 566 C CA . THR A 1 73 ? -10.934 5.703 5.156 1.00 84.38 73 THR A CA 1
ATOM 567 C C . THR A 1 73 ? -11.089 7.146 4.683 1.00 84.38 73 THR A C 1
ATOM 569 O O . THR A 1 73 ? -10.281 7.992 5.034 1.00 84.38 73 THR A O 1
ATOM 572 N N . GLN A 1 74 ? -12.137 7.429 3.909 1.00 84.31 74 GLN A N 1
ATOM 573 C CA . GLN A 1 74 ? -12.492 8.783 3.450 1.00 84.31 74 GLN A CA 1
ATOM 574 C C . GLN A 1 74 ? -13.675 9.371 4.240 1.00 84.31 74 GLN A C 1
ATOM 576 O O . GLN A 1 74 ? -14.330 10.314 3.802 1.00 84.31 74 GLN A O 1
ATOM 581 N N . ASN A 1 75 ? -14.009 8.784 5.393 1.00 92.25 75 ASN A N 1
ATOM 582 C CA . ASN A 1 75 ? -15.087 9.283 6.240 1.00 92.25 75 ASN A CA 1
ATOM 583 C C . ASN A 1 75 ? -14.730 10.659 6.833 1.00 92.25 75 ASN A C 1
ATOM 585 O O . ASN A 1 75 ? -13.729 10.788 7.532 1.00 92.25 75 ASN A O 1
ATOM 589 N N . SER A 1 76 ? -15.581 11.663 6.609 1.00 93.44 76 SER A N 1
ATOM 590 C CA . SER A 1 76 ? -15.307 13.061 6.969 1.00 93.44 76 SER A CA 1
ATOM 591 C C . SER A 1 76 ? -15.039 13.299 8.458 1.00 93.44 76 SER A C 1
ATOM 593 O O . SER A 1 76 ? -14.231 14.159 8.788 1.00 93.44 76 SER A O 1
ATOM 595 N N . GLU A 1 77 ? -15.681 12.548 9.357 1.00 95.62 77 GLU A N 1
ATOM 596 C CA . GLU A 1 77 ? -15.482 12.686 10.808 1.00 95.62 77 GLU A CA 1
ATOM 597 C C . GLU A 1 77 ? -14.090 12.196 11.225 1.00 95.62 77 GLU A C 1
ATOM 599 O O . GLU A 1 77 ? -13.375 12.861 11.973 1.00 95.62 77 GLU A O 1
ATOM 604 N N . VAL A 1 78 ? -13.669 11.054 10.674 1.00 93.75 78 VAL A N 1
ATOM 605 C CA . VAL A 1 78 ? -12.322 10.510 10.888 1.00 93.75 78 VAL A CA 1
ATOM 606 C C . VAL A 1 78 ? -11.264 11.460 10.335 1.00 93.75 78 VAL A C 1
ATOM 608 O O . VAL A 1 78 ? -10.248 11.687 10.990 1.00 93.75 78 VAL A O 1
ATOM 611 N N . LEU A 1 79 ? -11.505 12.031 9.151 1.00 91.19 79 LEU A N 1
ATOM 612 C CA . LEU A 1 79 ? -10.590 12.985 8.527 1.00 91.19 79 LEU A CA 1
ATOM 613 C C . LEU A 1 79 ? -10.433 14.257 9.359 1.00 91.19 79 LEU A C 1
ATOM 615 O O . LEU A 1 79 ? -9.303 14.666 9.611 1.00 91.19 79 LEU A O 1
ATOM 619 N N . ALA A 1 80 ? -11.540 14.838 9.831 1.00 93.31 80 ALA A N 1
ATOM 620 C CA . ALA A 1 80 ? -11.506 16.020 10.688 1.00 93.31 80 ALA A CA 1
ATOM 621 C C . ALA A 1 80 ? -10.675 15.760 11.955 1.00 93.31 80 ALA A C 1
ATOM 623 O O . ALA A 1 80 ? -9.735 16.495 12.246 1.00 93.31 80 ALA A O 1
ATOM 624 N N . LYS A 1 81 ? -10.934 14.640 12.643 1.00 92.38 81 LYS A N 1
ATOM 625 C CA . LYS A 1 81 ? -10.185 14.261 13.849 1.00 92.38 81 LYS A CA 1
ATOM 626 C C . LYS A 1 81 ? -8.706 13.982 13.572 1.00 92.38 81 LYS A C 1
ATOM 628 O O . LYS A 1 81 ? -7.855 14.267 14.413 1.00 92.38 81 LYS A O 1
ATOM 633 N N . PHE A 1 82 ? -8.387 13.393 12.419 1.00 90.75 82 PHE A N 1
ATOM 634 C CA . PHE A 1 82 ? -7.002 13.196 12.005 1.00 90.75 82 PHE A CA 1
ATOM 635 C C . PHE A 1 82 ? -6.314 14.550 11.831 1.00 90.75 82 PHE A C 1
ATOM 637 O O . PHE A 1 82 ? -5.293 14.772 12.468 1.00 90.75 82 PHE A O 1
ATOM 644 N N . GLU A 1 83 ? -6.891 15.480 11.065 1.00 89.50 83 GLU A N 1
ATOM 645 C CA . GLU A 1 83 ? -6.302 16.805 10.813 1.00 89.50 83 GLU A CA 1
ATOM 646 C C . GLU A 1 83 ? -6.134 17.669 12.076 1.00 89.50 83 GLU A C 1
ATOM 648 O O . GLU A 1 83 ? -5.177 18.446 12.150 1.00 89.50 83 GLU A O 1
ATOM 653 N N . GLU A 1 84 ? -7.015 17.510 13.067 1.00 90.25 84 GLU A N 1
ATOM 654 C CA . GLU A 1 84 ? -6.951 18.171 14.380 1.00 90.25 84 GLU A CA 1
ATOM 655 C C . GLU A 1 84 ? -5.834 17.633 15.291 1.00 90.25 84 GLU A C 1
ATOM 657 O O . GLU A 1 84 ? -5.538 18.230 16.329 1.00 90.25 84 GLU A O 1
ATOM 662 N N . ASN A 1 85 ? -5.199 16.511 14.938 1.00 84.12 85 ASN A N 1
ATOM 663 C CA . ASN A 1 85 ? -4.191 15.897 15.788 1.00 84.12 85 ASN A CA 1
ATOM 664 C C . ASN A 1 85 ? -2.930 16.786 15.904 1.00 84.12 85 ASN A C 1
ATOM 666 O O . ASN A 1 85 ? -2.287 17.072 14.888 1.00 84.12 85 ASN A O 1
ATOM 670 N N . PRO A 1 86 ? -2.510 17.170 17.129 1.00 82.25 86 PRO A N 1
ATOM 671 C CA . PRO A 1 86 ? -1.411 18.117 17.339 1.00 82.25 86 PRO A CA 1
ATOM 672 C C . PRO A 1 86 ? -0.036 17.575 16.920 1.00 82.25 86 PRO A C 1
ATOM 674 O O . PRO A 1 86 ? 0.901 18.352 16.750 1.00 82.25 86 PRO A O 1
ATOM 677 N N . HIS A 1 87 ? 0.092 16.259 16.730 1.00 79.19 87 HIS A N 1
ATOM 678 C CA . HIS A 1 87 ? 1.341 15.600 16.339 1.00 79.19 87 HIS A CA 1
ATOM 679 C C . HIS A 1 87 ? 1.525 15.497 14.821 1.00 79.19 87 HIS A C 1
ATOM 681 O O . HIS A 1 87 ? 2.570 15.032 14.359 1.00 79.19 87 HIS A O 1
ATOM 687 N N . LEU A 1 88 ? 0.526 15.894 14.023 1.00 81.00 88 LEU A N 1
ATOM 688 C CA . LEU A 1 88 ? 0.632 15.872 12.566 1.00 81.00 88 LEU A CA 1
ATOM 689 C C . LEU A 1 88 ? 1.318 17.122 12.031 1.00 81.00 88 LEU A C 1
ATOM 691 O O . LEU A 1 88 ? 0.843 18.245 12.191 1.00 81.00 88 LEU A O 1
ATOM 695 N N . THR A 1 89 ? 2.399 16.907 11.289 1.00 83.94 89 THR A N 1
ATOM 696 C CA . THR A 1 89 ? 3.045 17.976 10.527 1.00 83.94 89 THR A CA 1
ATOM 697 C C . THR A 1 89 ? 2.256 18.291 9.255 1.00 83.94 89 THR A C 1
ATOM 699 O O . THR A 1 89 ? 1.556 17.437 8.705 1.00 83.94 89 THR A O 1
ATOM 702 N N . GLU A 1 90 ? 2.433 19.500 8.722 1.00 84.50 90 GLU A N 1
ATOM 703 C CA . GLU A 1 90 ? 1.853 19.887 7.427 1.00 84.50 90 GLU A CA 1
ATOM 704 C C . GLU A 1 90 ? 2.289 18.951 6.287 1.00 84.50 90 GLU A C 1
ATOM 706 O O . GLU A 1 90 ? 1.493 18.629 5.407 1.00 84.50 90 GLU A O 1
ATOM 711 N N . GLY A 1 91 ? 3.516 18.419 6.347 1.00 81.94 91 GLY A N 1
ATOM 712 C CA . GLY A 1 91 ? 3.995 17.412 5.396 1.00 81.94 91 GLY A CA 1
ATOM 713 C C . GLY A 1 91 ? 3.187 16.110 5.440 1.00 81.94 91 GLY A C 1
ATOM 714 O O . GLY A 1 91 ? 2.864 15.557 4.391 1.00 81.94 91 GLY A O 1
ATOM 715 N N . PHE A 1 92 ? 2.796 15.641 6.630 1.00 81.38 92 PHE A N 1
ATOM 716 C CA . PHE A 1 92 ? 1.941 14.456 6.761 1.00 81.38 92 PHE A CA 1
ATOM 717 C C . PHE A 1 92 ? 0.525 14.700 6.242 1.00 81.38 92 PHE A C 1
ATOM 719 O O . PHE A 1 92 ? -0.026 13.833 5.566 1.00 81.38 92 PHE A O 1
ATOM 726 N N . LYS A 1 93 ? -0.053 15.877 6.505 1.00 83.69 93 LYS A N 1
ATOM 727 C CA . LYS A 1 93 ? -1.370 16.248 5.964 1.00 83.69 93 LYS A CA 1
ATOM 728 C C . LYS A 1 93 ? -1.337 16.303 4.436 1.00 83.69 93 LYS A C 1
ATOM 730 O O . LYS A 1 93 ? -2.225 15.761 3.783 1.00 83.69 93 LYS A O 1
ATOM 735 N N . ALA A 1 94 ? -0.287 16.891 3.861 1.00 82.31 94 ALA A N 1
ATOM 736 C CA . ALA A 1 94 ? -0.086 16.929 2.415 1.00 82.31 94 ALA A CA 1
ATOM 737 C C . ALA A 1 94 ? 0.062 15.520 1.810 1.00 82.31 94 ALA A C 1
ATOM 739 O O . ALA A 1 94 ? -0.604 15.213 0.823 1.00 82.31 94 ALA A O 1
ATOM 740 N N . LEU A 1 95 ? 0.862 14.644 2.433 1.00 81.50 95 LEU A N 1
ATOM 741 C CA . LEU A 1 95 ? 1.006 13.243 2.020 1.00 81.50 95 LEU A CA 1
ATOM 742 C C . LEU A 1 95 ? -0.320 12.477 2.114 1.00 81.50 95 LEU A C 1
ATOM 744 O O . LEU A 1 95 ? -0.648 11.683 1.241 1.00 81.50 95 LEU A O 1
ATOM 748 N N . TYR A 1 96 ? -1.107 12.714 3.163 1.00 84.25 96 TYR A N 1
ATOM 749 C CA . TYR A 1 96 ? -2.411 12.080 3.296 1.00 84.25 96 TYR A CA 1
ATOM 750 C C . TYR A 1 96 ? -3.371 12.528 2.191 1.00 84.25 96 TYR A C 1
ATOM 752 O O . TYR A 1 96 ? -4.011 11.699 1.550 1.00 84.25 96 TYR A O 1
ATOM 760 N N . ARG A 1 97 ? -3.432 13.830 1.901 1.00 82.19 97 ARG A N 1
ATOM 761 C CA . ARG A 1 97 ? -4.268 14.370 0.818 1.00 82.19 97 ARG A CA 1
ATOM 762 C C . ARG A 1 97 ? -3.834 13.869 -0.560 1.00 82.19 97 ARG A C 1
ATOM 764 O O . ARG A 1 97 ? -4.692 13.667 -1.417 1.00 82.19 97 ARG A O 1
ATOM 771 N N . SER A 1 98 ? -2.539 13.605 -0.774 1.00 82.50 98 SER A N 1
ATOM 772 C CA . SER A 1 98 ? -2.066 13.031 -2.040 1.00 82.50 98 SER A CA 1
ATOM 773 C C . SER A 1 98 ? -2.556 11.599 -2.270 1.00 82.50 98 SER A C 1
ATOM 775 O O . SER A 1 98 ? -2.624 11.181 -3.423 1.00 82.50 98 SER A O 1
ATOM 777 N N . THR A 1 99 ? -3.000 10.877 -1.226 1.00 83.25 99 THR A N 1
ATOM 778 C CA . THR A 1 99 ? -3.523 9.503 -1.361 1.00 83.25 99 THR A CA 1
ATOM 779 C C . THR A 1 99 ? -4.692 9.378 -2.335 1.00 83.25 99 THR A C 1
ATOM 781 O O . THR A 1 99 ? -4.837 8.327 -2.953 1.00 83.25 99 THR A O 1
ATOM 784 N N . ALA A 1 100 ? -5.470 10.446 -2.542 1.00 81.00 100 ALA A N 1
ATOM 785 C CA . ALA A 1 100 ? -6.544 10.483 -3.534 1.00 81.00 100 ALA A CA 1
ATOM 786 C C . ALA A 1 100 ? -6.046 10.263 -4.976 1.00 81.00 100 ALA A C 1
ATOM 788 O O . ALA A 1 100 ? -6.793 9.760 -5.812 1.00 81.00 100 ALA A O 1
ATOM 789 N N . ASN A 1 101 ? -4.786 10.611 -5.252 1.00 82.06 101 ASN A N 1
ATOM 790 C CA . ASN A 1 101 ? -4.129 10.446 -6.549 1.00 82.06 101 ASN A CA 1
ATOM 791 C C . ASN A 1 101 ? -3.040 9.361 -6.514 1.00 82.06 101 ASN A C 1
ATOM 793 O O . ASN A 1 101 ? -2.343 9.150 -7.499 1.00 82.06 101 ASN A O 1
ATOM 797 N N . SER A 1 102 ? -2.837 8.690 -5.383 1.00 85.06 102 SER A N 1
ATOM 798 C CA . SER A 1 102 ? -1.750 7.727 -5.211 1.00 85.06 102 SER A CA 1
ATOM 799 C C . SER A 1 102 ? -2.032 6.387 -5.885 1.00 85.06 102 SER A C 1
ATOM 801 O O . SER A 1 102 ? -3.177 5.980 -6.075 1.00 85.06 102 SER A O 1
ATOM 803 N N . ILE A 1 103 ? -0.959 5.656 -6.189 1.00 86.25 103 ILE A N 1
ATOM 804 C CA . ILE A 1 103 ? -1.016 4.297 -6.740 1.00 86.25 103 ILE A CA 1
ATOM 805 C C . ILE A 1 103 ? -0.484 3.287 -5.724 1.00 86.25 103 ILE A C 1
ATOM 807 O O . ILE A 1 103 ? 0.383 3.606 -4.911 1.00 86.25 103 ILE A O 1
ATOM 811 N N . ARG A 1 104 ? -0.969 2.044 -5.770 1.00 86.19 104 ARG A N 1
ATOM 812 C CA . ARG A 1 104 ? -0.412 0.952 -4.956 1.00 86.19 104 ARG A CA 1
ATOM 813 C C . ARG A 1 104 ? 1.006 0.627 -5.429 1.00 86.19 104 ARG A C 1
ATOM 815 O O . ARG A 1 104 ? 1.185 0.163 -6.549 1.00 86.19 104 ARG A O 1
ATOM 822 N N . GLY A 1 105 ? 1.997 0.875 -4.574 1.00 87.44 105 GLY A N 1
ATOM 823 C CA . GL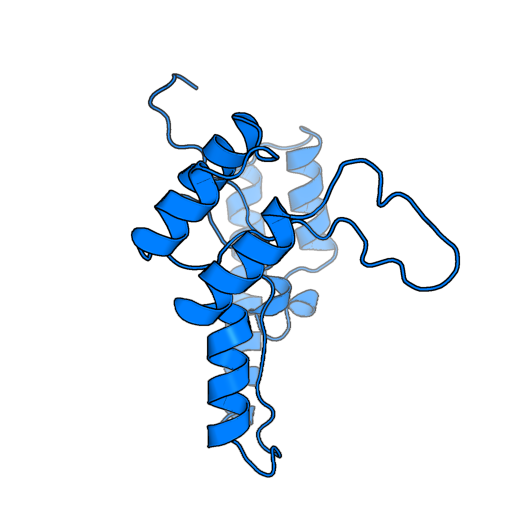Y A 1 105 ? 3.409 0.580 -4.849 1.00 87.44 105 GLY A CA 1
ATOM 824 C C . GLY A 1 105 ? 3.841 -0.828 -4.429 1.00 87.44 105 GLY A C 1
ATOM 825 O O . GLY A 1 105 ? 4.838 -1.344 -4.919 1.00 87.44 105 GLY A O 1
ATOM 826 N N . ASP A 1 106 ? 3.077 -1.476 -3.552 1.00 89.81 106 ASP A N 1
ATOM 827 C CA . ASP A 1 106 ? 3.356 -2.798 -2.987 1.00 89.81 106 ASP A CA 1
ATOM 828 C C . ASP A 1 106 ? 2.648 -3.920 -3.760 1.00 89.81 106 ASP A C 1
ATOM 830 O O . ASP A 1 106 ? 1.905 -4.734 -3.203 1.00 89.81 106 ASP A O 1
ATOM 834 N N . LEU A 1 107 ? 2.898 -3.965 -5.074 1.00 89.50 107 LEU A N 1
ATOM 835 C CA . LEU A 1 107 ? 2.314 -4.952 -5.991 1.00 89.50 107 LEU A CA 1
ATOM 836 C C . LEU A 1 107 ? 2.580 -6.402 -5.556 1.00 89.50 107 LEU A C 1
ATOM 838 O O . LEU A 1 107 ? 1.751 -7.279 -5.791 1.00 89.50 107 LEU A O 1
ATOM 842 N N . ASN A 1 108 ? 3.682 -6.648 -4.845 1.00 90.25 108 ASN A N 1
ATOM 843 C CA . ASN A 1 108 ? 4.025 -7.953 -4.284 1.00 90.25 108 ASN A CA 1
ATOM 844 C C . ASN A 1 108 ? 3.003 -8.496 -3.275 1.00 90.25 108 ASN A C 1
ATOM 846 O O . ASN A 1 108 ? 2.996 -9.695 -3.011 1.00 90.25 108 ASN A O 1
ATOM 850 N N . LYS A 1 109 ? 2.146 -7.637 -2.709 1.00 88.38 109 LYS A N 1
ATOM 851 C CA . LYS A 1 109 ? 1.070 -8.049 -1.799 1.00 88.38 109 LYS A CA 1
ATOM 852 C C . LYS A 1 109 ? -0.215 -8.465 -2.519 1.00 88.38 109 LYS A C 1
ATOM 854 O O . LYS A 1 109 ? -1.081 -9.060 -1.885 1.00 88.38 109 LYS A O 1
ATOM 859 N N . ILE A 1 110 ? -0.378 -8.108 -3.796 1.00 87.88 110 ILE A N 1
ATOM 860 C CA . ILE A 1 110 ? -1.649 -8.274 -4.524 1.00 87.88 110 ILE A CA 1
ATOM 861 C C . ILE A 1 110 ? -1.523 -9.081 -5.817 1.00 87.88 110 ILE A C 1
ATOM 863 O O . ILE A 1 110 ? -2.524 -9.629 -6.268 1.00 87.88 110 ILE A O 1
ATOM 867 N N . LEU A 1 111 ? -0.329 -9.171 -6.407 1.00 91.38 111 LEU A N 1
ATOM 868 C CA . LEU A 1 111 ? -0.092 -9.951 -7.618 1.00 91.38 111 LEU A CA 1
ATOM 869 C C . LEU A 1 111 ? 0.333 -11.381 -7.258 1.00 91.38 111 LEU A C 1
ATOM 871 O O . LEU A 1 111 ? 1.402 -11.570 -6.665 1.00 91.38 111 LEU A O 1
ATOM 875 N N . PRO A 1 112 ? -0.459 -12.403 -7.633 1.00 92.25 112 PRO A N 1
ATOM 876 C CA . PRO A 1 112 ? -0.027 -13.789 -7.535 1.00 92.25 112 PRO A CA 1
ATOM 877 C C . PRO A 1 112 ? 1.265 -13.999 -8.325 1.00 92.25 112 PRO A C 1
ATOM 879 O O . PRO A 1 112 ? 1.407 -13.496 -9.436 1.00 92.25 112 PRO A O 1
ATOM 882 N N . GLY A 1 113 ? 2.218 -14.730 -7.744 1.00 94.56 113 GLY A N 1
ATOM 883 C CA . GLY A 1 113 ? 3.476 -15.037 -8.426 1.00 94.56 113 GLY A CA 1
ATOM 884 C C . GLY A 1 113 ? 4.372 -13.821 -8.677 1.00 94.56 113 GLY A C 1
ATOM 885 O O . GLY A 1 113 ? 5.196 -13.876 -9.580 1.00 94.56 113 GLY A O 1
ATOM 886 N N . TYR A 1 114 ? 4.249 -12.740 -7.892 1.00 94.94 114 TYR A N 1
ATOM 887 C CA . TYR A 1 114 ? 5.016 -11.496 -8.070 1.00 94.94 114 TYR A CA 1
ATOM 888 C C . TYR A 1 114 ? 6.499 -11.709 -8.417 1.00 94.94 114 TYR A C 1
ATOM 890 O O . TYR A 1 114 ? 6.980 -11.133 -9.386 1.00 94.94 114 TYR A O 1
ATOM 898 N N . SER A 1 115 ? 7.215 -12.560 -7.676 1.00 94.00 115 SER A N 1
ATOM 899 C CA . SER A 1 115 ? 8.648 -12.799 -7.907 1.00 94.00 115 SER A CA 1
ATOM 900 C C . SER A 1 115 ? 8.959 -13.521 -9.225 1.00 94.00 115 SER A C 1
ATOM 902 O O . SER A 1 115 ? 10.089 -13.458 -9.692 1.00 94.00 115 SER A O 1
ATOM 904 N N . ALA A 1 116 ? 7.981 -14.205 -9.824 1.00 95.56 116 ALA A N 1
ATOM 905 C CA . ALA A 1 116 ? 8.100 -14.792 -11.158 1.00 95.56 116 ALA A CA 1
ATOM 906 C C . ALA A 1 116 ? 7.812 -13.770 -12.273 1.00 95.56 116 ALA A C 1
ATOM 908 O O . ALA A 1 116 ? 8.264 -13.955 -13.397 1.00 95.56 116 ALA A O 1
ATOM 909 N N . ILE A 1 117 ? 7.081 -12.692 -11.963 1.00 96.75 117 ILE A N 1
ATOM 910 C CA . ILE A 1 117 ? 6.777 -11.596 -12.895 1.00 96.75 117 ILE A CA 1
ATOM 911 C C . ILE A 1 117 ? 7.908 -10.557 -12.884 1.00 96.75 117 ILE A C 1
ATOM 913 O O . ILE A 1 117 ? 8.405 -10.153 -13.930 1.00 96.75 117 ILE A O 1
ATOM 917 N N . PHE A 1 118 ? 8.329 -10.127 -11.693 1.00 95.25 118 PHE A N 1
ATOM 918 C CA . PHE A 1 118 ? 9.377 -9.126 -11.484 1.00 95.25 118 PHE A CA 1
ATOM 919 C C . PHE A 1 118 ? 10.713 -9.810 -11.188 1.00 95.25 118 PHE A C 1
ATOM 921 O O . PHE A 1 118 ? 11.192 -9.822 -10.052 1.00 95.25 118 PHE A O 1
ATOM 928 N N . THR A 1 119 ? 11.288 -10.403 -12.233 1.00 96.25 119 THR A N 1
ATOM 929 C CA . THR A 1 119 ? 12.572 -11.116 -12.202 1.00 96.25 119 THR A CA 1
ATOM 930 C C . THR A 1 119 ? 13.763 -10.169 -12.018 1.00 96.25 119 THR A C 1
ATOM 932 O O . THR A 1 119 ? 13.626 -8.946 -12.089 1.00 96.25 119 THR A O 1
ATOM 935 N N . ASP A 1 120 ? 14.963 -10.719 -11.819 1.00 97.00 120 ASP A N 1
ATOM 936 C CA . ASP A 1 120 ? 16.203 -9.931 -11.758 1.00 97.00 120 ASP A CA 1
ATOM 937 C C . ASP A 1 120 ? 16.430 -9.097 -13.027 1.00 97.00 120 ASP A C 1
ATOM 939 O O . ASP A 1 120 ? 16.902 -7.966 -12.940 1.00 97.00 120 ASP A O 1
ATOM 943 N N . GLU A 1 121 ? 16.031 -9.611 -14.193 1.00 97.12 121 GLU A N 1
ATOM 944 C CA . GLU A 1 121 ? 16.102 -8.890 -15.469 1.00 97.12 121 GLU A CA 1
ATOM 945 C C . GLU A 1 121 ? 15.185 -7.658 -15.476 1.00 97.12 121 GLU A C 1
ATOM 947 O O . GLU A 1 121 ? 15.631 -6.548 -15.770 1.00 97.12 121 GLU A O 1
ATOM 952 N N . VAL A 1 122 ? 13.922 -7.821 -15.065 1.00 96.94 122 VAL A N 1
ATOM 953 C CA . VAL A 1 122 ? 12.973 -6.701 -14.947 1.00 96.94 122 VAL A CA 1
ATOM 954 C C . VAL A 1 122 ? 13.462 -5.685 -13.910 1.00 96.94 122 VAL A C 1
ATOM 956 O O . VAL A 1 122 ? 13.409 -4.476 -14.143 1.00 96.94 122 VAL A O 1
ATOM 959 N N . ASN A 1 123 ? 13.987 -6.153 -12.774 1.00 96.00 123 ASN A N 1
ATOM 960 C CA . ASN A 1 123 ? 14.534 -5.275 -11.742 1.00 96.00 123 ASN A CA 1
ATOM 961 C C . ASN A 1 123 ? 15.771 -4.511 -12.230 1.00 96.00 123 ASN A C 1
ATOM 963 O O . ASN A 1 123 ? 15.893 -3.324 -11.931 1.00 96.00 123 ASN A O 1
ATOM 967 N N . ALA A 1 124 ? 16.654 -5.139 -13.008 1.00 97.31 124 ALA A N 1
ATOM 968 C CA . ALA A 1 124 ? 17.818 -4.477 -13.591 1.00 97.31 124 ALA A CA 1
ATOM 969 C C . ALA A 1 124 ? 17.408 -3.337 -14.537 1.00 97.31 124 ALA A C 1
ATOM 971 O O . ALA A 1 124 ? 17.967 -2.244 -14.453 1.00 97.31 124 ALA A O 1
ATOM 972 N N . LEU A 1 125 ? 16.379 -3.550 -15.365 1.00 97.62 125 LEU A N 1
ATOM 973 C CA . LEU A 1 125 ? 15.808 -2.512 -16.231 1.00 97.62 125 LEU A CA 1
ATOM 974 C C . LEU A 1 125 ? 15.213 -1.342 -15.428 1.00 97.62 125 LEU A C 1
ATOM 976 O O . LEU A 1 125 ? 15.446 -0.179 -15.749 1.00 97.62 125 LEU A O 1
ATOM 980 N N . ILE A 1 126 ? 14.480 -1.621 -14.346 1.00 94.94 126 ILE A N 1
ATOM 981 C CA . ILE A 1 126 ? 13.942 -0.573 -13.461 1.00 94.94 126 ILE A CA 1
ATOM 982 C C . ILE A 1 126 ? 15.077 0.215 -12.791 1.00 94.94 126 ILE A C 1
ATOM 984 O O . ILE A 1 126 ? 14.998 1.439 -12.659 1.00 94.94 126 ILE A O 1
ATOM 988 N N . ILE A 1 127 ? 16.126 -0.478 -12.342 1.00 96.62 127 ILE A N 1
ATOM 989 C CA . ILE A 1 127 ? 17.279 0.135 -11.677 1.00 96.62 127 ILE A CA 1
ATOM 990 C C . ILE A 1 127 ? 18.067 1.019 -12.647 1.00 96.62 127 ILE A C 1
ATOM 992 O O . ILE A 1 127 ? 18.426 2.126 -12.254 1.00 96.62 127 ILE A O 1
ATOM 996 N N . SER A 1 128 ? 18.268 0.608 -13.904 1.00 97.50 128 SER A N 1
ATOM 997 C CA . SER A 1 128 ? 19.004 1.428 -14.878 1.00 97.50 128 SER A CA 1
ATOM 998 C C . SER A 1 128 ? 18.323 2.782 -15.113 1.00 97.50 128 SER A C 1
ATOM 1000 O O . SER A 1 128 ? 18.984 3.820 -15.139 1.00 97.50 128 SER A O 1
ATOM 1002 N N . VAL A 1 129 ? 16.986 2.810 -15.162 1.00 97.00 129 VAL A N 1
ATOM 1003 C CA . VAL A 1 129 ? 16.216 4.061 -15.242 1.00 97.00 129 VAL A CA 1
ATOM 1004 C C . VAL A 1 129 ? 16.385 4.898 -13.972 1.00 97.00 129 VAL A C 1
ATOM 1006 O O . VAL A 1 129 ? 16.627 6.101 -14.054 1.00 97.00 129 VAL A O 1
ATOM 1009 N N . ARG A 1 130 ? 16.295 4.283 -12.784 1.00 93.94 130 ARG A N 1
ATOM 1010 C CA . ARG A 1 130 ? 16.466 4.987 -11.495 1.00 93.94 130 ARG A CA 1
ATOM 1011 C C . ARG A 1 130 ? 17.860 5.586 -11.326 1.00 93.94 130 ARG A C 1
ATOM 1013 O O . ARG A 1 130 ? 17.986 6.650 -10.725 1.00 93.94 130 ARG A O 1
ATOM 1020 N N . ASN A 1 131 ? 18.876 4.926 -11.869 1.00 96.81 131 ASN A N 1
ATOM 1021 C CA . ASN A 1 131 ? 20.256 5.399 -11.862 1.00 96.81 131 ASN A CA 1
ATOM 1022 C C . ASN A 1 131 ? 20.529 6.469 -12.934 1.00 96.81 131 ASN A C 1
ATOM 1024 O O . ASN A 1 131 ? 21.606 7.060 -12.940 1.00 96.81 131 ASN A O 1
ATOM 1028 N N . GLY A 1 132 ? 19.577 6.730 -13.837 1.00 96.69 132 GLY A N 1
ATOM 1029 C CA . GLY A 1 132 ? 19.755 7.652 -14.961 1.00 96.69 132 GLY A CA 1
ATOM 1030 C C . GLY A 1 132 ? 20.621 7.090 -16.093 1.00 96.69 132 GLY A C 1
ATOM 1031 O O . GLY A 1 132 ? 21.094 7.850 -16.933 1.00 96.69 132 GLY A O 1
ATOM 1032 N N . GLU A 1 133 ? 20.835 5.775 -16.122 1.00 97.69 133 GLU A N 1
ATOM 1033 C CA . GLU A 1 133 ? 21.604 5.071 -17.156 1.00 97.69 133 GLU A CA 1
ATOM 1034 C C . GLU A 1 133 ? 20.775 4.846 -18.431 1.00 97.69 133 GLU A C 1
ATOM 1036 O O . GLU A 1 133 ? 21.330 4.696 -19.518 1.00 97.69 133 GLU A O 1
ATOM 1041 N N . ALA A 1 134 ? 19.445 4.841 -18.305 1.00 96.62 134 ALA A N 1
ATOM 1042 C CA . ALA A 1 134 ? 18.509 4.684 -19.410 1.00 96.62 134 ALA A CA 1
ATOM 1043 C C . ALA A 1 134 ? 17.282 5.595 -19.255 1.00 96.62 134 ALA A C 1
ATOM 1045 O O . ALA A 1 134 ? 16.892 5.981 -18.152 1.00 96.62 134 ALA A O 1
ATOM 1046 N N . SER A 1 135 ? 16.640 5.917 -20.378 1.00 96.75 135 SER A N 1
ATOM 1047 C CA . SER A 1 135 ? 15.362 6.629 -20.396 1.00 96.75 135 SER A CA 1
ATOM 1048 C C . SER A 1 135 ? 14.209 5.684 -20.062 1.00 96.75 135 SER A C 1
ATOM 1050 O O . SER A 1 135 ? 14.123 4.574 -20.592 1.00 96.75 135 SER A O 1
ATOM 1052 N N . ALA A 1 136 ? 13.255 6.159 -19.257 1.00 94.69 136 ALA A N 1
ATOM 1053 C CA . ALA A 1 136 ? 12.017 5.431 -18.987 1.00 94.69 136 ALA A CA 1
ATOM 1054 C C . ALA A 1 136 ? 11.228 5.112 -20.272 1.00 94.69 136 ALA A C 1
ATOM 1056 O O . ALA A 1 136 ? 10.604 4.058 -20.358 1.00 94.69 136 ALA A O 1
ATOM 1057 N N . ALA A 1 137 ? 11.277 5.996 -21.277 1.00 96.44 137 ALA A N 1
ATOM 1058 C CA . ALA A 1 137 ? 10.560 5.808 -22.539 1.00 96.44 137 ALA A CA 1
ATOM 1059 C C . ALA A 1 137 ? 11.125 4.646 -23.375 1.00 96.44 137 ALA A C 1
ATOM 1061 O O . ALA A 1 137 ? 10.366 3.965 -24.058 1.00 96.44 137 ALA A O 1
ATOM 1062 N N . ASP A 1 138 ? 12.432 4.394 -23.280 1.00 95.50 138 ASP A N 1
ATOM 1063 C CA . ASP A 1 138 ? 13.105 3.340 -24.049 1.00 95.50 138 ASP A CA 1
ATOM 1064 C C . ASP A 1 138 ? 13.011 1.979 -23.346 1.00 95.50 138 ASP A C 1
ATOM 1066 O O . ASP A 1 138 ? 12.939 0.926 -23.985 1.00 95.50 138 ASP A O 1
ATOM 1070 N N . VAL A 1 139 ? 13.007 1.994 -22.011 1.00 97.44 139 VAL A N 1
ATOM 1071 C CA . VAL A 1 139 ? 12.926 0.789 -21.177 1.00 97.44 139 VAL A CA 1
ATOM 1072 C C . VAL A 1 139 ? 11.485 0.300 -21.009 1.00 97.44 139 VAL A C 1
ATOM 1074 O O . VAL A 1 139 ? 11.263 -0.907 -20.933 1.00 97.44 139 VAL A O 1
ATOM 1077 N N . GLY A 1 140 ? 10.499 1.202 -21.000 1.00 96.75 140 GLY A N 1
ATOM 1078 C CA . GLY A 1 140 ? 9.080 0.869 -20.818 1.00 96.75 140 GLY A CA 1
ATOM 1079 C C . GLY A 1 140 ? 8.584 -0.275 -21.715 1.00 96.75 140 GLY A C 1
ATOM 1080 O O . GLY A 1 140 ? 8.125 -1.282 -21.178 1.00 96.75 140 GLY A O 1
ATOM 1081 N N . PRO A 1 141 ? 8.762 -0.207 -23.050 1.00 97.94 141 PRO A N 1
ATOM 1082 C CA . PRO A 1 141 ? 8.342 -1.281 -23.954 1.00 97.94 141 PRO A CA 1
ATOM 1083 C C . PRO A 1 141 ? 9.019 -2.635 -23.688 1.00 97.94 141 PRO A C 1
ATOM 1085 O O . PRO A 1 141 ? 8.428 -3.681 -23.947 1.00 97.94 141 PRO A O 1
ATOM 1088 N N . GLN A 1 142 ? 10.254 -2.633 -23.174 1.00 97.56 142 GLN A N 1
ATOM 1089 C CA . GLN A 1 142 ? 10.983 -3.860 -22.833 1.00 97.56 142 GLN A CA 1
ATOM 1090 C C . GLN A 1 142 ? 10.400 -4.503 -21.575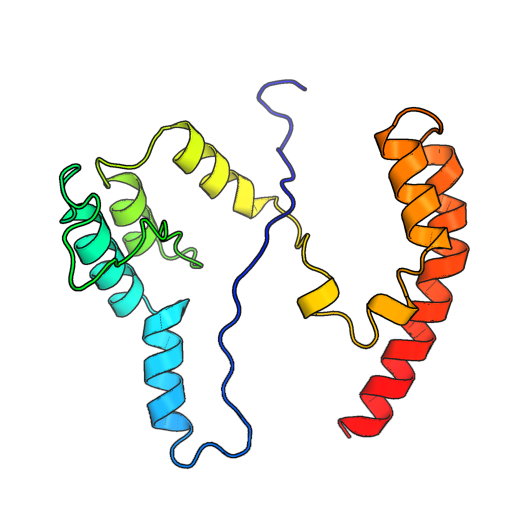 1.00 97.56 142 GLN A C 1
ATOM 1092 O O . GLN A 1 142 ? 10.150 -5.706 -21.554 1.00 97.56 142 GLN A O 1
ATOM 1097 N N . ILE A 1 143 ? 10.119 -3.690 -20.551 1.00 97.44 143 ILE A N 1
ATOM 1098 C CA . ILE A 1 143 ? 9.425 -4.150 -19.345 1.00 97.44 143 ILE A CA 1
ATOM 1099 C C . ILE A 1 143 ? 8.041 -4.693 -19.716 1.00 97.44 143 ILE A C 1
ATOM 1101 O O . ILE A 1 143 ? 7.693 -5.782 -19.269 1.00 97.44 143 ILE A O 1
ATOM 1105 N N . ASP A 1 144 ? 7.283 -4.007 -20.575 1.00 97.38 144 ASP A N 1
ATOM 1106 C CA . ASP A 1 144 ? 5.959 -4.462 -21.019 1.00 97.38 144 ASP A CA 1
ATOM 1107 C C . ASP A 1 144 ? 6.011 -5.825 -21.724 1.00 97.38 144 ASP A C 1
ATOM 1109 O O . ASP A 1 144 ? 5.141 -6.671 -21.497 1.00 97.38 144 ASP A O 1
ATOM 1113 N N . ALA A 1 145 ? 7.026 -6.057 -22.560 1.00 97.88 145 ALA A N 1
ATOM 1114 C CA . ALA A 1 145 ? 7.209 -7.322 -23.267 1.00 97.88 145 ALA A CA 1
ATOM 1115 C C . ALA A 1 145 ? 7.535 -8.498 -22.326 1.00 97.88 145 ALA A C 1
ATOM 1117 O O . ALA A 1 145 ? 7.182 -9.634 -22.639 1.00 97.88 145 ALA A O 1
ATOM 1118 N N . LEU A 1 146 ? 8.171 -8.234 -21.179 1.00 97.75 146 LEU A N 1
ATOM 1119 C CA . LEU A 1 146 ? 8.508 -9.243 -20.169 1.00 97.75 146 LEU A CA 1
ATOM 1120 C C . LEU A 1 146 ? 7.365 -9.461 -19.165 1.00 97.75 146 LEU A C 1
ATOM 1122 O O . LEU A 1 146 ? 6.972 -10.593 -18.885 1.00 97.75 146 LEU A O 1
ATOM 1126 N N . VAL A 1 147 ? 6.809 -8.372 -18.632 1.00 97.00 147 VAL A N 1
ATOM 1127 C CA . VAL A 1 147 ? 5.846 -8.397 -17.524 1.00 97.00 147 VAL A CA 1
ATOM 1128 C C . VAL A 1 147 ? 4.464 -8.851 -17.980 1.00 97.00 147 VAL A C 1
ATOM 1130 O O . VAL A 1 147 ? 3.842 -9.647 -17.279 1.00 97.00 147 VAL A O 1
ATOM 1133 N N . ASN A 1 148 ? 3.962 -8.391 -19.134 1.00 97.38 148 ASN A N 1
ATOM 1134 C CA . ASN A 1 148 ? 2.584 -8.694 -19.542 1.00 97.38 148 ASN A CA 1
ATOM 1135 C C . ASN A 1 148 ? 2.337 -10.197 -19.782 1.00 97.38 148 ASN A C 1
ATOM 1137 O O . ASN A 1 148 ? 1.339 -10.711 -19.266 1.00 97.38 148 ASN A O 1
ATOM 1141 N N . PRO A 1 149 ? 3.211 -10.940 -20.494 1.00 97.50 149 PRO A N 1
ATOM 1142 C CA . PRO A 1 149 ? 3.047 -12.386 -20.640 1.00 97.50 149 PRO A CA 1
ATOM 1143 C C . PRO A 1 149 ? 3.153 -13.130 -19.304 1.00 97.50 149 PRO A C 1
ATOM 1145 O O . PRO A 1 149 ? 2.296 -13.962 -19.005 1.00 97.50 149 PRO A O 1
ATOM 1148 N N . ALA A 1 150 ? 4.147 -12.792 -18.474 1.00 97.31 150 ALA A N 1
ATOM 1149 C CA . ALA A 1 150 ? 4.340 -13.427 -17.170 1.00 97.31 150 ALA A CA 1
ATOM 1150 C C . ALA A 1 150 ? 3.140 -13.187 -16.239 1.00 97.31 150 ALA A C 1
ATOM 1152 O O . ALA A 1 150 ? 2.674 -14.105 -15.568 1.00 97.31 150 ALA A O 1
ATOM 1153 N N . LEU A 1 151 ? 2.587 -11.971 -16.234 1.00 96.69 151 LEU A N 1
ATOM 1154 C CA . LEU A 1 151 ? 1.377 -11.646 -15.484 1.00 96.69 151 LEU A CA 1
ATOM 1155 C C . LEU A 1 151 ? 0.182 -12.485 -15.953 1.00 96.69 151 LEU A C 1
ATOM 1157 O O . LEU A 1 151 ? -0.537 -13.032 -15.118 1.00 96.69 151 LEU A O 1
ATOM 1161 N N . ALA A 1 152 ? -0.029 -12.603 -17.267 1.00 97.25 152 ALA A N 1
ATOM 1162 C CA . ALA A 1 152 ? -1.119 -13.405 -17.818 1.00 97.25 152 ALA A CA 1
ATOM 1163 C C . ALA A 1 152 ? -1.001 -14.885 -17.412 1.00 97.25 152 ALA A C 1
ATOM 1165 O O . ALA A 1 152 ? -1.991 -15.489 -16.995 1.00 97.25 152 ALA A O 1
ATOM 1166 N N . GLU A 1 153 ? 0.209 -15.445 -17.468 1.00 97.31 153 GLU A N 1
ATOM 1167 C CA . GLU A 1 153 ? 0.497 -16.812 -17.028 1.00 97.31 153 GLU A CA 1
ATOM 1168 C C . GLU A 1 153 ? 0.212 -17.004 -15.530 1.00 97.31 153 GLU A C 1
ATOM 1170 O O . GLU A 1 153 ? -0.525 -17.916 -15.147 1.00 97.31 153 GLU A O 1
ATOM 1175 N N . GLN A 1 154 ? 0.738 -16.122 -14.672 1.00 96.88 154 GLN A N 1
ATOM 1176 C CA . GLN A 1 154 ? 0.553 -16.236 -13.222 1.00 96.88 154 GLN A CA 1
ATOM 1177 C C . GLN A 1 154 ? -0.908 -16.045 -12.801 1.00 96.88 154 GLN A C 1
ATOM 1179 O O . GLN A 1 154 ? -1.381 -16.733 -11.893 1.00 96.88 154 GLN A O 1
ATOM 1184 N N . LEU A 1 155 ? -1.654 -15.158 -13.468 1.00 95.31 155 LEU A N 1
ATOM 1185 C CA . LEU A 1 155 ? -3.086 -14.993 -13.220 1.00 95.31 155 LEU A CA 1
ATOM 1186 C C . LEU A 1 155 ? -3.876 -16.240 -13.618 1.00 95.31 155 LEU A C 1
ATOM 1188 O O . LEU A 1 155 ? -4.719 -16.687 -12.841 1.00 95.31 155 LEU A O 1
ATOM 1192 N N . ALA A 1 156 ? -3.592 -16.833 -14.781 1.00 96.00 156 ALA A N 1
ATOM 1193 C CA . ALA A 1 156 ? -4.240 -18.072 -15.203 1.00 96.00 156 ALA A CA 1
ATOM 1194 C C . ALA A 1 156 ? -3.994 -19.203 -14.187 1.00 96.00 156 ALA A C 1
ATOM 1196 O O . ALA A 1 156 ? -4.950 -19.806 -13.694 1.00 96.00 156 ALA A O 1
ATOM 1197 N N . ALA A 1 157 ? -2.734 -19.413 -13.792 1.00 95.88 157 ALA A N 1
ATOM 1198 C CA . ALA A 1 157 ? -2.354 -20.428 -12.809 1.00 95.88 157 ALA A CA 1
ATOM 1199 C C . ALA A 1 157 ? -2.974 -20.187 -11.421 1.00 95.88 157 ALA A C 1
ATOM 1201 O O . ALA A 1 157 ? -3.314 -21.136 -10.709 1.00 95.88 157 ALA A O 1
ATOM 1202 N N . PHE A 1 158 ? -3.125 -18.925 -11.011 1.00 94.88 158 PHE A N 1
ATOM 1203 C CA . PHE A 1 158 ? -3.830 -18.576 -9.782 1.00 94.88 158 PHE A CA 1
ATOM 1204 C C . PHE A 1 158 ? -5.314 -18.934 -9.881 1.00 94.88 158 PHE A C 1
ATOM 1206 O O . PHE A 1 158 ? -5.815 -19.666 -9.029 1.00 94.88 158 PHE A O 1
ATOM 1213 N N . TYR A 1 159 ? -6.007 -18.483 -10.932 1.00 94.56 159 TYR A N 1
ATOM 1214 C CA . TYR A 1 159 ? -7.444 -18.709 -11.094 1.00 94.56 159 TYR A CA 1
ATOM 1215 C C . TYR A 1 159 ? -7.831 -20.181 -11.220 1.00 94.56 159 TYR A C 1
ATOM 1217 O O . TYR A 1 159 ? -8.942 -20.541 -10.850 1.00 94.56 159 TYR A O 1
ATOM 1225 N N . GLU A 1 160 ? -6.943 -21.051 -11.694 1.00 95.88 160 GLU A N 1
ATOM 1226 C CA . GLU A 1 160 ? -7.180 -22.496 -11.663 1.00 95.88 160 GLU A CA 1
ATOM 1227 C C . GLU A 1 160 ? -7.249 -23.073 -10.242 1.00 95.88 160 GLU A C 1
ATOM 1229 O O . GLU A 1 160 ? -7.959 -24.051 -10.028 1.00 95.88 160 GLU A O 1
ATOM 1234 N N . LYS A 1 161 ? -6.555 -22.467 -9.269 1.00 91.44 161 LYS A N 1
ATOM 1235 C CA . LYS A 1 161 ? -6.470 -22.954 -7.880 1.00 91.44 161 LYS A CA 1
ATOM 1236 C C . LYS A 1 161 ? -7.541 -22.398 -6.948 1.00 91.44 161 LYS A C 1
ATOM 1238 O O . LYS A 1 161 ? -7.809 -23.012 -5.923 1.00 91.44 161 LYS A O 1
ATOM 1243 N N . VAL A 1 162 ? -8.077 -21.215 -7.251 1.00 85.62 162 VAL A N 1
ATOM 1244 C CA . VAL A 1 162 ? -9.138 -20.566 -6.452 1.00 85.62 162 VAL A CA 1
ATOM 1245 C C . VAL A 1 162 ? -10.551 -20.797 -7.003 1.00 85.62 162 VAL A C 1
ATOM 1247 O O . VAL A 1 162 ? -11.500 -20.223 -6.472 1.00 85.62 162 VAL A O 1
ATOM 1250 N N . LYS A 1 163 ? -10.699 -21.625 -8.045 1.00 60.25 163 LYS A N 1
ATOM 1251 C CA . LYS A 1 163 ? -11.988 -22.242 -8.398 1.00 60.25 163 LYS A CA 1
ATOM 1252 C C . LYS A 1 163 ? -12.396 -23.260 -7.340 1.00 60.25 163 LYS A C 1
ATOM 1254 O O . LYS A 1 163 ? -13.610 -23.311 -7.052 1.00 60.25 163 LYS A O 1
#

Secondary structure (DSSP, 8-state):
--TTSPP--EE--------TT-SSHHHHHHHHHHHTT-HHHHHHHHHHHHT--TT-S--TT--------------HHHHHHHHT-TT--HHHHHHHHHGGG-EE--GGGTSTTHHHHS-HHHHHHHHHHHTTSS-HHHHHHHHHHHHHHHHHHHHHHHHHH--

Sequence (163 aa):
MDENTPVYTPIHVDCAYLTSTCAEPEVAFQLLKWLTYGVEGNLQRLDIFAARGDAQAAGDDTKLLKTWFIPCTQNSEVLAKFEENPHLTEGFKALYRSTANSIRGDLNKILPGYSAIFTDEVNALIISVRNGEASAADVGPQIDALVNPALAEQLAAFYEKVK